Protein AF-A0A1Q5QUI1-F1 (afdb_monomer_lite)

Sequence (65 aa):
MAGRLKPLDVERQNEPGKYADGEGLYLIVNGPTSKSWSYRYWKDGKERWHGLGSFKDVSLEHVVF

Secondary structure (DSSP, 8-state):
---SS-HHHHHH--SSEEEEEETTEEEEEEETTEEEEEEEEEETTEEEEEEEEEGGGS-S-----

Radius of gyration: 12.9 Å; chains: 1; bounding box: 30×33×31 Å

Foldseek 3Di:
DFWPDDPVNLLPDADADWDGRDPQWTWGHPGNQWIWIWGWDDDPNDIDIDTPGTPVVPDPDDDDD

Structure (mmCIF, N/CA/C/O backbone):
data_AF-A0A1Q5QUI1-F1
#
_entry.id   AF-A0A1Q5QUI1-F1
#
loop_
_atom_site.group_PDB
_atom_site.id
_atom_site.type_symbol
_atom_site.label_atom_id
_atom_site.label_alt_id
_atom_site.label_comp_id
_atom_site.label_asym_id
_atom_site.label_entity_id
_atom_site.label_seq_id
_atom_site.pdbx_PDB_ins_code
_atom_site.Cartn_x
_atom_site.Cartn_y
_atom_site.Cartn_z
_atom_site.occupancy
_atom_site.B_iso_or_equiv
_atom_site.auth_seq_id
_atom_site.auth_comp_id
_atom_site.auth_asym_id
_atom_site.auth_atom_id
_atom_site.pdbx_PDB_model_num
ATOM 1 N N . MET A 1 1 ? -11.288 -7.400 -9.986 1.00 45.47 1 MET A N 1
ATOM 2 C CA . MET A 1 1 ? -10.953 -6.086 -10.578 1.00 45.47 1 MET A CA 1
ATOM 3 C C . MET A 1 1 ? -9.433 -5.983 -10.622 1.00 45.47 1 MET A C 1
ATOM 5 O O . MET A 1 1 ? -8.811 -6.451 -9.680 1.00 45.47 1 MET A O 1
ATOM 9 N N . ALA A 1 2 ? -8.831 -5.478 -11.702 1.00 55.91 2 ALA A N 1
ATOM 10 C CA . ALA A 1 2 ? -7.372 -5.343 -11.799 1.00 55.91 2 ALA A CA 1
ATOM 11 C C . ALA A 1 2 ? -6.894 -4.111 -11.005 1.00 55.91 2 ALA A C 1
ATOM 13 O O . ALA A 1 2 ? -7.512 -3.050 -11.117 1.00 55.91 2 ALA A O 1
ATOM 14 N N . GLY A 1 3 ? -5.831 -4.264 -10.206 1.00 61.84 3 GLY A N 1
ATOM 15 C CA . GLY A 1 3 ? -5.168 -3.164 -9.496 1.00 61.84 3 GLY A CA 1
ATOM 16 C C . GLY A 1 3 ? -4.706 -2.056 -10.450 1.00 61.84 3 GLY A C 1
ATOM 17 O O . GLY A 1 3 ? -4.525 -2.278 -11.650 1.00 61.84 3 GLY A O 1
ATOM 18 N N . ARG A 1 4 ? -4.587 -0.828 -9.938 1.00 70.00 4 ARG A N 1
ATOM 19 C CA . ARG A 1 4 ? -4.212 0.358 -10.728 1.00 70.00 4 ARG A CA 1
ATOM 20 C C . ARG A 1 4 ? -2.719 0.411 -11.041 1.00 70.00 4 ARG A C 1
ATOM 22 O O . ARG A 1 4 ? -2.342 1.040 -12.028 1.00 70.00 4 ARG A O 1
ATOM 29 N N . LEU A 1 5 ? -1.883 -0.207 -10.215 1.00 71.75 5 LEU A N 1
ATOM 30 C CA . LEU A 1 5 ? -0.448 -0.300 -10.415 1.00 71.75 5 LEU A CA 1
ATOM 31 C C . LEU A 1 5 ? -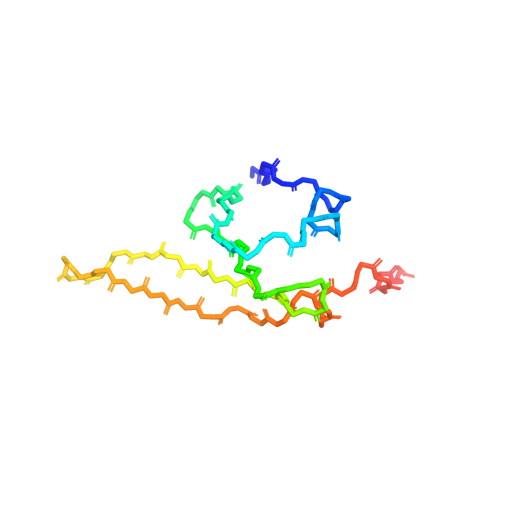0.149 -1.465 -11.353 1.00 71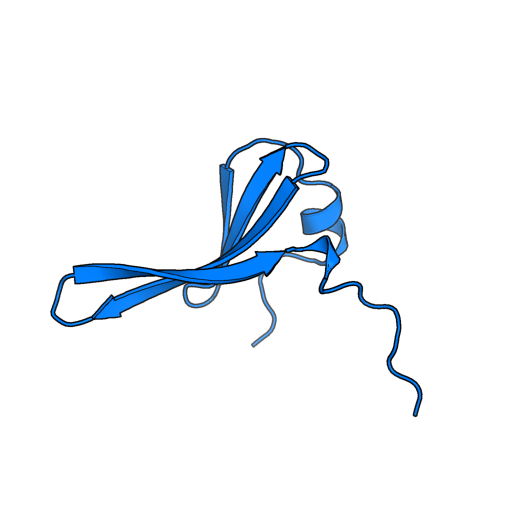.75 5 LEU A C 1
ATOM 33 O O . LEU A 1 5 ? -0.494 -2.618 -11.097 1.00 71.75 5 LEU A O 1
ATOM 37 N N . LYS A 1 6 ? 0.540 -1.165 -12.453 1.00 75.75 6 LYS A N 1
ATOM 38 C CA . LYS A 1 6 ? 1.097 -2.208 -13.311 1.00 75.75 6 LYS A CA 1
ATOM 39 C C . LYS A 1 6 ? 2.382 -2.738 -12.666 1.00 75.75 6 LYS A C 1
ATOM 41 O O . LYS A 1 6 ? 3.099 -1.954 -12.041 1.00 75.75 6 LYS A O 1
ATOM 46 N N . PRO A 1 7 ? 2.746 -4.017 -12.871 1.00 72.00 7 PRO A N 1
ATOM 47 C CA . PRO A 1 7 ? 3.974 -4.589 -12.307 1.00 72.00 7 PRO A CA 1
ATOM 48 C C . PRO A 1 7 ? 5.227 -3.748 -12.597 1.00 72.00 7 PRO A C 1
ATOM 50 O O . PRO A 1 7 ? 6.041 -3.503 -11.712 1.00 72.00 7 PRO A O 1
ATOM 53 N N . LEU A 1 8 ? 5.319 -3.203 -13.813 1.00 73.25 8 LEU A N 1
ATOM 54 C CA . LEU A 1 8 ? 6.440 -2.367 -14.241 1.00 73.25 8 LEU A CA 1
ATOM 55 C C . LEU A 1 8 ? 6.503 -1.011 -13.513 1.00 73.25 8 LEU A C 1
ATOM 57 O O . LEU A 1 8 ? 7.587 -0.483 -13.273 1.00 73.25 8 LEU A O 1
ATOM 61 N N . ASP A 1 9 ? 5.349 -0.447 -13.151 1.00 74.88 9 ASP A N 1
ATOM 62 C CA . ASP A 1 9 ? 5.277 0.817 -12.411 1.00 74.88 9 ASP A CA 1
ATOM 63 C C . ASP A 1 9 ? 5.705 0.602 -10.952 1.00 74.88 9 ASP A C 1
ATOM 65 O O . ASP A 1 9 ? 6.418 1.426 -10.382 1.00 74.88 9 ASP A O 1
ATOM 69 N N . VAL A 1 10 ? 5.360 -0.553 -10.371 1.00 77.50 10 VAL A N 1
ATOM 70 C CA . VAL A 1 10 ? 5.818 -0.974 -9.037 1.00 77.50 10 VAL A CA 1
ATOM 71 C C . VAL A 1 10 ? 7.337 -1.167 -9.001 1.00 77.50 10 VAL A C 1
ATOM 73 O O . VAL A 1 10 ? 8.010 -0.685 -8.083 1.00 77.50 10 VAL A O 1
ATOM 76 N N . GLU A 1 11 ? 7.906 -1.823 -10.015 1.00 76.50 11 GLU A N 1
ATOM 77 C CA . GLU A 1 11 ? 9.356 -2.023 -10.129 1.00 76.50 11 GLU A CA 1
ATOM 78 C C . GLU A 1 11 ? 10.123 -0.707 -10.244 1.00 76.50 11 GLU A C 1
ATOM 80 O O . GLU A 1 11 ? 11.165 -0.543 -9.609 1.00 76.50 11 GLU A O 1
ATOM 85 N N . ARG A 1 12 ? 9.593 0.254 -11.005 1.00 83.31 12 ARG A N 1
ATOM 86 C CA . ARG A 1 12 ? 10.241 1.554 -11.230 1.00 83.31 12 ARG A CA 1
ATOM 87 C C . ARG A 1 12 ? 10.063 2.525 -10.073 1.00 83.31 12 ARG A C 1
ATOM 89 O O . ARG A 1 12 ? 10.833 3.479 -9.971 1.00 83.31 12 ARG A O 1
ATOM 96 N N . GLN A 1 13 ? 9.085 2.288 -9.200 1.00 82.25 13 GLN A N 1
ATOM 97 C CA . GLN A 1 13 ? 8.795 3.212 -8.119 1.00 82.25 13 GLN A CA 1
ATOM 98 C C . GLN A 1 13 ? 9.813 3.093 -6.984 1.00 82.25 13 GLN A C 1
ATOM 100 O O . GLN A 1 13 ? 9.760 2.160 -6.186 1.00 82.25 13 GLN A O 1
ATOM 105 N N . ASN A 1 14 ? 10.746 4.036 -6.917 1.00 84.75 14 ASN A N 1
ATOM 106 C CA . ASN A 1 14 ? 11.854 4.028 -5.957 1.00 84.75 14 ASN A CA 1
ATOM 107 C C . ASN A 1 14 ? 11.744 5.142 -4.914 1.00 84.75 14 ASN A C 1
ATOM 109 O O . ASN A 1 14 ? 12.493 5.138 -3.936 1.00 84.75 14 ASN A O 1
ATOM 113 N N . GLU A 1 15 ? 10.815 6.075 -5.115 1.00 90.19 15 GLU A N 1
ATOM 114 C CA . GLU A 1 15 ? 10.579 7.179 -4.198 1.00 90.19 15 GLU A CA 1
ATOM 115 C C . GLU A 1 15 ? 9.862 6.670 -2.941 1.00 90.19 15 GLU A C 1
ATOM 117 O O . GLU A 1 15 ? 8.811 6.021 -3.057 1.00 90.19 15 GLU A O 1
ATOM 122 N N . PRO A 1 16 ? 10.397 6.939 -1.735 1.00 92.75 16 PRO A N 1
ATOM 123 C CA . PRO A 1 16 ? 9.752 6.522 -0.503 1.00 92.75 16 PRO A CA 1
ATOM 124 C C . PRO A 1 16 ? 8.329 7.076 -0.383 1.00 92.75 16 PRO A C 1
ATOM 126 O O . PRO A 1 16 ? 8.103 8.276 -0.522 1.00 92.75 16 PRO A O 1
ATOM 129 N N . GLY A 1 17 ? 7.359 6.204 -0.115 1.00 92.88 17 GLY A N 1
ATOM 130 C CA . GLY A 1 17 ? 5.953 6.593 -0.112 1.00 92.88 17 GLY A CA 1
ATOM 131 C C . GLY A 1 17 ? 4.979 5.425 -0.020 1.00 92.88 17 GLY A C 1
ATOM 132 O O . GLY A 1 17 ? 5.365 4.255 0.001 1.00 92.88 17 GLY A O 1
ATOM 133 N N . LYS A 1 18 ? 3.686 5.762 0.047 1.00 92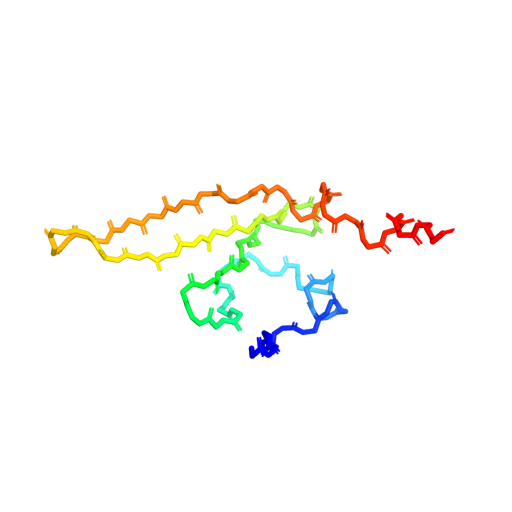.00 18 LYS A N 1
ATOM 134 C CA . LYS A 1 18 ? 2.576 4.801 0.027 1.0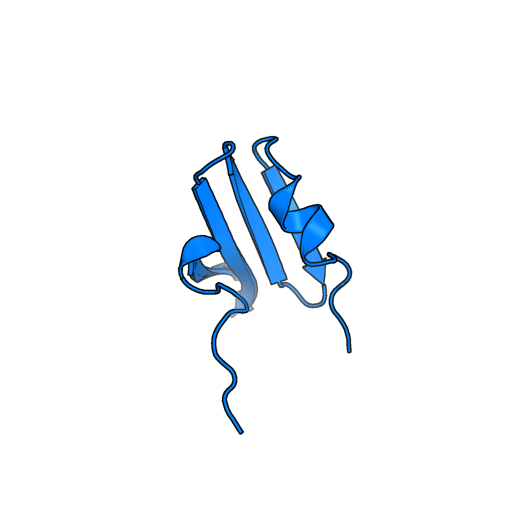0 92.00 18 LYS A CA 1
ATOM 135 C C . LYS A 1 18 ? 1.779 4.990 -1.258 1.00 92.00 18 LYS A C 1
ATOM 137 O O . LYS A 1 18 ? 1.128 6.018 -1.427 1.00 92.00 18 LYS A O 1
ATOM 142 N N . TYR A 1 19 ? 1.789 3.989 -2.124 1.00 91.25 19 TYR A N 1
ATOM 143 C CA . TYR A 1 19 ? 1.132 4.036 -3.427 1.00 91.25 19 TYR A CA 1
ATOM 144 C C . TYR A 1 19 ? -0.102 3.147 -3.402 1.00 91.25 19 TYR A C 1
ATOM 146 O O . TYR A 1 19 ? 0.004 1.952 -3.147 1.00 91.25 19 TYR A O 1
ATOM 154 N N . ALA A 1 20 ? -1.277 3.732 -3.618 1.00 90.00 20 ALA A N 1
ATOM 155 C CA . ALA A 1 20 ? -2.528 2.987 -3.614 1.00 90.00 20 ALA A CA 1
ATOM 156 C C . ALA A 1 20 ? -2.677 2.178 -4.910 1.00 90.00 20 ALA A C 1
ATOM 158 O O . ALA A 1 20 ? -2.674 2.753 -5.997 1.00 90.00 20 ALA A O 1
ATOM 159 N N . ASP A 1 21 ? -2.876 0.870 -4.775 1.00 85.31 21 ASP A N 1
ATOM 160 C CA . ASP A 1 21 ? -3.190 -0.026 -5.891 1.00 85.31 21 ASP A CA 1
ATOM 161 C C . ASP A 1 21 ? -4.706 -0.199 -6.093 1.00 85.31 21 ASP A C 1
ATOM 163 O O . ASP A 1 21 ? -5.182 -0.453 -7.196 1.00 85.31 21 ASP A O 1
ATOM 167 N N . GLY A 1 22 ? -5.495 0.054 -5.047 1.00 86.81 22 GLY A N 1
ATOM 168 C CA . GLY A 1 22 ? -6.957 -0.023 -5.081 1.00 86.81 22 GLY A CA 1
ATOM 169 C C . GLY A 1 22 ? -7.509 -0.868 -3.939 1.00 86.81 22 GLY A C 1
ATOM 170 O O . GLY A 1 22 ? -6.777 -1.626 -3.320 1.00 86.81 22 GLY A O 1
ATOM 171 N N . GLU A 1 23 ? -8.791 -0.691 -3.612 1.00 87.56 23 GLU A N 1
ATOM 172 C CA . GLU A 1 23 ? -9.518 -1.504 -2.612 1.00 87.56 23 GLU A CA 1
ATOM 173 C C . GLU A 1 23 ? -8.880 -1.572 -1.206 1.00 87.56 23 GLU A C 1
ATOM 175 O O . GLU A 1 23 ? -9.218 -2.439 -0.408 1.00 87.56 23 GLU A O 1
ATOM 180 N N . GLY A 1 24 ? -7.991 -0.630 -0.870 1.00 89.12 24 GLY A N 1
ATOM 181 C CA . GLY A 1 24 ? -7.242 -0.621 0.391 1.00 89.12 24 GLY A CA 1
ATOM 182 C C . GLY A 1 24 ? -5.858 -1.267 0.302 1.00 89.12 24 GLY A C 1
ATOM 183 O O . GLY A 1 24 ? -5.132 -1.253 1.289 1.00 89.12 24 GLY A O 1
ATOM 184 N N . LEU A 1 25 ? -5.452 -1.784 -0.859 1.00 90.75 25 LEU A N 1
ATOM 185 C CA . LEU A 1 25 ? -4.102 -2.273 -1.113 1.00 90.75 25 LEU A CA 1
ATOM 186 C C . LEU A 1 25 ? -3.142 -1.111 -1.397 1.00 90.75 25 LEU A C 1
ATOM 188 O O . LEU A 1 25 ? 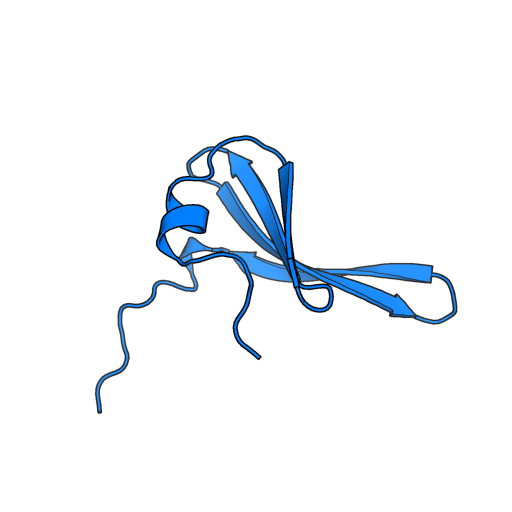-3.425 -0.225 -2.210 1.00 90.75 25 LEU A O 1
ATOM 192 N N . TYR A 1 26 ? -1.997 -1.130 -0.721 1.00 92.69 26 TYR A N 1
ATOM 193 C CA . TYR A 1 26 ? -0.931 -0.149 -0.855 1.00 92.69 26 TYR A CA 1
ATOM 194 C C . TYR A 1 26 ? 0.420 -0.830 -1.036 1.00 92.69 26 TYR A C 1
ATOM 196 O O . TYR A 1 26 ? 0.766 -1.749 -0.292 1.00 92.69 26 TYR A O 1
ATOM 204 N N . LEU A 1 27 ? 1.217 -0.299 -1.955 1.00 90.94 27 LEU A N 1
ATOM 205 C CA . LEU A 1 27 ? 2.648 -0.540 -2.022 1.00 90.94 27 LEU A CA 1
ATOM 206 C C . LEU A 1 27 ? 3.360 0.480 -1.130 1.00 90.94 27 LEU A C 1
ATOM 208 O O . LEU A 1 27 ? 3.254 1.690 -1.337 1.00 90.94 27 LEU A O 1
ATOM 212 N N . ILE A 1 28 ? 4.096 -0.009 -0.145 1.00 93.38 28 ILE A N 1
ATOM 213 C CA . ILE A 1 28 ? 4.961 0.785 0.720 1.00 93.38 28 ILE A CA 1
ATOM 214 C C . ILE A 1 28 ? 6.373 0.704 0.156 1.00 93.38 28 ILE A C 1
ATOM 216 O O . ILE A 1 28 ? 6.985 -0.362 0.156 1.00 93.38 28 ILE A O 1
ATOM 220 N N . VAL A 1 29 ? 6.893 1.824 -0.332 1.00 92.38 29 VAL A N 1
ATOM 221 C CA . VAL A 1 29 ? 8.269 1.938 -0.824 1.00 92.38 29 VAL A CA 1
ATOM 222 C C . VAL A 1 29 ? 9.081 2.643 0.249 1.00 92.38 29 VAL A C 1
ATOM 224 O O . VAL A 1 29 ? 8.737 3.745 0.665 1.00 92.38 29 VAL A O 1
ATOM 227 N N . ASN A 1 30 ? 10.154 2.003 0.705 1.00 89.25 30 ASN A N 1
ATOM 228 C CA . ASN A 1 30 ? 11.143 2.606 1.602 1.00 89.25 30 ASN A CA 1
ATOM 229 C C . ASN A 1 30 ? 12.419 3.008 0.844 1.00 89.25 30 ASN A C 1
ATOM 231 O O . ASN A 1 30 ? 13.235 3.763 1.361 1.00 89.25 30 ASN A O 1
ATOM 235 N N . GLY A 1 31 ? 12.600 2.498 -0.376 1.00 86.75 31 GLY A N 1
ATOM 236 C CA . GLY A 1 31 ? 13.703 2.831 -1.268 1.00 86.75 31 GLY A CA 1
ATOM 237 C C . GLY A 1 31 ? 13.770 1.873 -2.460 1.00 86.75 31 GLY A C 1
ATOM 238 O O . GLY A 1 31 ? 12.911 0.995 -2.592 1.00 86.75 31 GLY A O 1
ATOM 239 N N . PRO A 1 32 ? 14.814 1.970 -3.302 1.00 81.12 32 PRO A N 1
ATOM 240 C CA . PRO A 1 32 ? 14.896 1.216 -4.555 1.00 81.12 32 PRO A CA 1
ATOM 241 C C . PRO A 1 32 ? 14.802 -0.306 -4.383 1.00 81.12 32 PRO A C 1
ATOM 243 O O . PRO A 1 32 ? 14.265 -1.013 -5.230 1.00 81.12 32 PRO A O 1
ATOM 246 N N . THR A 1 33 ? 15.312 -0.820 -3.263 1.00 81.94 33 THR A N 1
ATOM 247 C CA . THR A 1 33 ? 15.416 -2.259 -2.984 1.00 81.94 33 THR A CA 1
ATOM 248 C C . THR A 1 33 ? 14.489 -2.743 -1.872 1.00 81.94 33 THR A C 1
ATOM 250 O O . THR A 1 33 ? 14.482 -3.944 -1.586 1.00 81.94 33 THR A O 1
ATOM 253 N N . SER A 1 34 ? 13.725 -1.840 -1.249 1.00 86.81 34 SER A N 1
ATOM 254 C CA . SER A 1 34 ? 12.880 -2.122 -0.087 1.00 86.81 34 SER A CA 1
ATOM 255 C C . SER A 1 34 ? 11.457 -1.657 -0.362 1.00 86.81 34 SER A C 1
ATOM 257 O O . SER A 1 34 ? 11.143 -0.467 -0.276 1.00 86.81 34 SER A O 1
ATOM 259 N N . LYS A 1 35 ? 10.607 -2.617 -0.729 1.00 89.25 35 LYS A N 1
ATOM 260 C CA . LYS A 1 35 ? 9.197 -2.411 -1.063 1.00 89.25 35 LYS A CA 1
ATOM 261 C C . LYS A 1 35 ? 8.374 -3.538 -0.450 1.00 89.25 35 LYS A C 1
ATOM 263 O O . LYS A 1 35 ? 8.811 -4.689 -0.467 1.00 89.25 35 LYS A O 1
ATOM 268 N N . SER A 1 36 ? 7.199 -3.229 0.077 1.00 90.19 36 SER A N 1
ATOM 269 C CA . SER A 1 36 ? 6.302 -4.214 0.679 1.00 90.19 36 SER A CA 1
ATOM 270 C C . SER A 1 36 ? 4.844 -3.881 0.412 1.00 90.19 36 SER A C 1
ATOM 272 O O . SER A 1 36 ? 4.471 -2.723 0.237 1.00 90.19 36 SER A O 1
ATOM 274 N N . TRP A 1 37 ? 4.002 -4.905 0.389 1.00 90.94 37 TRP A N 1
ATOM 275 C CA . TRP A 1 37 ? 2.562 -4.735 0.262 1.00 90.94 37 TRP A CA 1
ATOM 276 C C . TRP A 1 37 ? 1.921 -4.573 1.636 1.00 90.94 37 TRP A C 1
ATOM 278 O O . TRP A 1 37 ? 2.320 -5.207 2.617 1.00 90.94 37 TRP A O 1
ATOM 288 N N . SER A 1 38 ? 0.917 -3.709 1.733 1.00 92.81 38 SER A N 1
ATOM 289 C CA . SER A 1 38 ? 0.112 -3.545 2.939 1.00 92.81 38 SER A CA 1
ATOM 290 C C . SER A 1 38 ? -1.346 -3.268 2.611 1.00 92.81 38 SER A C 1
ATOM 292 O O . SER A 1 38 ? -1.661 -2.478 1.727 1.00 92.81 38 SER A O 1
ATOM 294 N N . TYR A 1 39 ? -2.237 -3.891 3.371 1.00 93.06 39 TYR A N 1
ATOM 295 C CA . TYR A 1 39 ? -3.671 -3.674 3.292 1.00 93.06 39 TYR A CA 1
ATOM 296 C C . TYR A 1 39 ? -4.133 -2.729 4.400 1.00 93.06 39 TYR A C 1
ATOM 298 O O . TYR A 1 39 ? -3.937 -3.002 5.588 1.00 93.06 39 TYR A O 1
ATOM 306 N N . ARG A 1 40 ? -4.750 -1.614 4.013 1.00 94.38 40 ARG A N 1
ATOM 307 C CA . ARG A 1 40 ? -5.379 -0.648 4.910 1.00 94.38 40 ARG A CA 1
ATOM 308 C C . ARG A 1 40 ? -6.866 -0.952 5.002 1.00 94.38 40 ARG A C 1
ATOM 310 O O . ARG A 1 40 ? -7.567 -0.952 3.994 1.00 94.38 40 ARG A O 1
ATOM 317 N N . TYR A 1 41 ? -7.353 -1.126 6.222 1.00 92.75 41 TYR A N 1
ATOM 318 C CA . TYR A 1 41 ? -8.765 -1.367 6.494 1.00 92.75 41 TYR A CA 1
ATOM 319 C C . TYR A 1 41 ? -9.204 -0.690 7.783 1.00 92.75 41 TYR A C 1
ATOM 321 O O . TYR A 1 41 ? -8.391 -0.256 8.602 1.00 92.75 41 TYR A O 1
ATOM 329 N N . TRP A 1 42 ? -10.517 -0.604 7.952 1.00 94.62 42 TRP A N 1
ATOM 330 C CA . TRP A 1 42 ? -11.145 -0.087 9.154 1.00 94.62 42 TRP A CA 1
ATOM 331 C C . TRP A 1 42 ? -11.783 -1.244 9.903 1.00 94.62 42 TRP A C 1
ATOM 333 O O . TRP A 1 42 ? -12.526 -2.034 9.324 1.00 94.62 42 TRP A O 1
ATOM 343 N N . LYS A 1 43 ? -11.492 -1.346 11.196 1.00 93.25 43 LYS A N 1
ATOM 344 C CA . LYS A 1 43 ? -12.144 -2.296 12.095 1.00 93.25 43 LYS A CA 1
ATOM 345 C C . LYS A 1 43 ? -12.473 -1.579 13.392 1.00 93.25 43 LYS A C 1
ATOM 347 O O . LYS A 1 43 ? -11.601 -0.937 13.973 1.00 93.25 43 LYS A O 1
ATOM 352 N N . ASP A 1 44 ? -13.731 -1.659 13.812 1.00 94.31 44 ASP A N 1
ATOM 353 C CA . ASP A 1 44 ? -14.235 -1.010 15.029 1.00 94.31 44 ASP A CA 1
ATOM 354 C C . ASP A 1 44 ? -13.950 0.506 15.057 1.00 94.31 44 ASP A C 1
ATOM 356 O O . ASP A 1 44 ? -13.500 1.060 16.059 1.00 94.31 44 ASP A O 1
ATOM 360 N N . GLY A 1 45 ? -14.123 1.173 13.907 1.00 94.75 45 GLY A N 1
ATOM 361 C CA . GLY A 1 45 ? -13.846 2.607 13.744 1.00 94.75 45 GLY A CA 1
ATOM 362 C C . GLY A 1 45 ? -12.361 2.987 13.801 1.00 94.75 45 GLY A C 1
ATOM 363 O O . GLY A 1 45 ? -12.037 4.171 13.785 1.00 94.75 45 GLY A O 1
ATOM 364 N N . LYS A 1 46 ? -11.451 2.008 13.863 1.00 94.81 46 LYS A N 1
ATOM 365 C CA . LYS A 1 46 ? -10.004 2.230 13.919 1.00 94.81 46 LYS A CA 1
ATOM 366 C C . LYS A 1 46 ? -9.344 1.797 12.621 1.00 94.81 46 LYS A C 1
ATOM 368 O O . LYS A 1 46 ? -9.570 0.687 12.135 1.00 94.81 46 LYS A O 1
ATOM 373 N N . GLU A 1 47 ? -8.481 2.660 12.102 1.00 94.44 47 GLU A N 1
ATOM 374 C CA . GLU A 1 47 ? -7.603 2.318 10.991 1.00 94.44 47 GLU A CA 1
ATOM 375 C C . GLU A 1 47 ? -6.590 1.251 11.418 1.00 94.44 47 GLU A C 1
ATOM 377 O O . GLU A 1 47 ? -5.982 1.324 12.490 1.00 94.44 47 GLU A O 1
ATOM 382 N N . ARG A 1 48 ? -6.400 0.258 10.554 1.00 94.19 48 ARG A N 1
ATOM 383 C CA . ARG A 1 48 ? -5.423 -0.812 10.711 1.00 94.19 48 ARG A CA 1
ATOM 384 C C . ARG A 1 48 ? -4.669 -1.018 9.407 1.00 94.19 48 ARG A C 1
ATOM 386 O O . ARG A 1 48 ? -5.208 -0.825 8.318 1.00 94.19 48 ARG A O 1
ATOM 393 N N 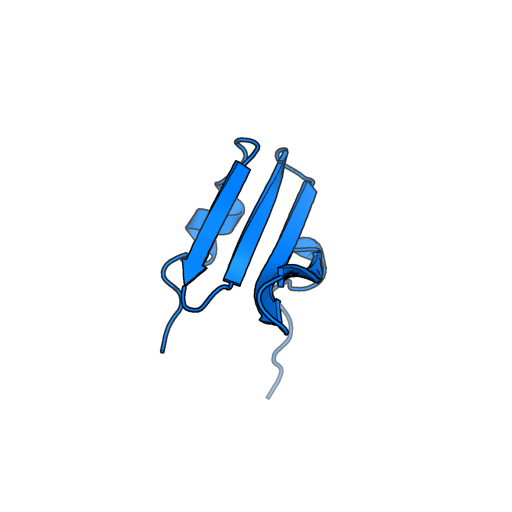. TRP A 1 49 ? -3.427 -1.459 9.557 1.00 94.38 49 TRP A N 1
ATOM 394 C CA . TRP A 1 49 ? -2.551 -1.848 8.463 1.00 94.38 49 TRP A CA 1
ATOM 395 C C . TRP A 1 49 ? -2.141 -3.300 8.666 1.00 94.38 49 TRP A C 1
ATOM 397 O O . TRP A 1 49 ? -1.756 -3.690 9.769 1.00 94.38 49 TRP A O 1
ATOM 407 N N . HIS A 1 50 ? -2.239 -4.098 7.612 1.00 92.50 50 HIS A N 1
ATOM 408 C CA . HIS A 1 50 ? -1.780 -5.478 7.599 1.00 92.50 50 HIS A CA 1
ATOM 409 C C . HIS A 1 50 ? -0.704 -5.639 6.532 1.00 92.50 50 HIS A C 1
ATOM 411 O O . HIS A 1 50 ? -0.974 -5.415 5.355 1.00 92.50 50 HIS A O 1
ATOM 417 N N . GLY A 1 51 ? 0.515 -5.980 6.947 1.00 91.81 51 GLY A N 1
ATOM 418 C CA . GLY A 1 51 ? 1.608 -6.263 6.022 1.00 91.81 51 GLY A CA 1
ATOM 419 C C . GLY A 1 51 ? 1.351 -7.580 5.299 1.00 91.81 51 GLY A C 1
ATOM 420 O O . GLY A 1 51 ? 1.086 -8.586 5.948 1.00 91.81 51 GLY A O 1
ATOM 421 N N . LEU A 1 52 ? 1.426 -7.559 3.971 1.00 88.81 52 LEU A N 1
ATOM 422 C CA . LEU A 1 52 ? 1.186 -8.726 3.117 1.00 88.81 52 LEU A CA 1
ATOM 423 C C . LEU A 1 52 ? 2.483 -9.406 2.658 1.00 88.81 52 LEU A C 1
ATOM 425 O O . LEU A 1 52 ? 2.430 -10.503 2.117 1.00 88.81 52 LEU A O 1
ATOM 429 N N . GLY A 1 53 ? 3.638 -8.774 2.882 1.00 84.88 53 GLY A N 1
ATOM 430 C CA . GLY A 1 53 ? 4.949 -9.332 2.547 1.00 84.88 53 GLY A CA 1
ATOM 431 C C . GLY A 1 53 ? 5.792 -8.418 1.663 1.00 84.88 53 GLY A C 1
ATOM 432 O O . GLY A 1 53 ? 5.362 -7.334 1.253 1.00 84.88 53 GLY A O 1
ATOM 433 N N . SER A 1 54 ? 7.031 -8.845 1.416 1.00 81.75 54 SER A N 1
ATOM 434 C CA . SER A 1 54 ? 7.972 -8.138 0.548 1.00 81.75 54 SER A CA 1
ATOM 435 C C . SER A 1 54 ? 7.502 -8.188 -0.901 1.00 81.75 54 SER A C 1
ATOM 437 O O . SER A 1 54 ? 7.030 -9.218 -1.372 1.00 81.75 54 SER A O 1
ATOM 439 N N . PHE A 1 55 ? 7.713 -7.102 -1.643 1.00 75.50 55 PHE A N 1
ATOM 440 C CA . PHE A 1 55 ? 7.542 -7.115 -3.096 1.00 75.50 55 PHE A CA 1
ATOM 441 C C . PHE A 1 55 ? 8.437 -8.174 -3.764 1.00 75.50 55 PHE A C 1
ATOM 443 O O . PHE A 1 55 ? 8.037 -8.771 -4.753 1.00 75.50 55 PHE A O 1
ATOM 450 N N . LYS A 1 56 ? 9.627 -8.440 -3.202 1.00 69.38 56 LYS A N 1
ATOM 451 C CA . LYS A 1 56 ? 10.589 -9.406 -3.759 1.00 69.38 56 LYS A CA 1
ATOM 452 C C . LYS A 1 56 ? 10.182 -10.868 -3.581 1.00 69.38 56 LYS A C 1
ATOM 454 O O . LYS A 1 56 ? 10.593 -11.684 -4.391 1.00 69.38 56 LYS A O 1
ATOM 459 N N . ASP A 1 57 ? 9.397 -11.182 -2.550 1.00 59.97 57 ASP A N 1
ATOM 460 C CA . ASP A 1 57 ? 8.893 -12.548 -2.331 1.00 59.97 57 ASP A CA 1
ATOM 461 C C . ASP A 1 57 ? 7.739 -12.880 -3.293 1.00 59.97 57 ASP A C 1
ATOM 463 O O . ASP A 1 57 ? 7.388 -14.041 -3.481 1.00 59.97 57 ASP A O 1
ATOM 467 N N . VAL A 1 58 ? 7.164 -11.855 -3.929 1.00 52.88 58 VAL A N 1
ATOM 468 C CA . VAL A 1 58 ? 6.151 -11.970 -4.980 1.00 52.88 58 VAL A CA 1
ATOM 469 C C . VAL A 1 58 ? 6.816 -11.669 -6.328 1.00 52.88 58 VAL A C 1
ATOM 471 O O . VAL A 1 58 ? 6.435 -10.736 -7.033 1.00 52.88 58 VAL A O 1
ATOM 474 N N . SER A 1 59 ? 7.856 -12.426 -6.687 1.00 47.81 59 SER A N 1
ATOM 475 C CA . SER A 1 59 ? 8.365 -12.416 -8.058 1.00 47.81 59 SER A CA 1
ATOM 476 C C . SER A 1 59 ? 7.436 -13.250 -8.950 1.00 47.81 59 SER A C 1
ATOM 478 O O . SER A 1 59 ? 7.113 -14.406 -8.675 1.00 47.81 59 SER A O 1
ATOM 480 N N . LEU A 1 60 ? 6.954 -12.625 -10.026 1.00 47.31 60 LEU A N 1
ATOM 481 C CA . LEU A 1 60 ? 6.129 -13.211 -11.090 1.00 47.31 60 LEU A CA 1
ATOM 482 C C . LEU A 1 60 ? 6.925 -14.233 -11.929 1.00 47.31 60 LEU A C 1
ATOM 484 O O . LEU A 1 60 ? 7.021 -14.080 -13.144 1.00 47.31 60 LEU A O 1
ATOM 488 N N . GLU A 1 61 ? 7.547 -15.245 -11.320 1.00 48.78 61 GLU A N 1
ATOM 489 C CA . GLU A 1 61 ? 8.480 -16.113 -12.058 1.00 48.78 61 GLU A CA 1
ATOM 490 C C . GLU A 1 61 ? 8.244 -17.622 -11.965 1.00 48.78 61 GLU A C 1
ATOM 492 O O . GLU A 1 61 ? 8.979 -18.360 -12.609 1.00 48.78 61 GLU A O 1
ATOM 497 N N . HIS A 1 62 ? 7.207 -18.121 -11.282 1.00 39.41 62 HIS A N 1
ATOM 498 C CA . HIS A 1 62 ? 6.875 -19.553 -11.364 1.00 39.41 62 HIS A CA 1
ATOM 499 C C . HIS A 1 62 ? 5.367 -19.833 -11.304 1.00 39.41 62 HIS A C 1
ATOM 501 O O . HIS A 1 62 ? 4.806 -20.178 -10.268 1.00 39.41 62 HIS A O 1
ATOM 507 N N . VAL A 1 63 ? 4.715 -19.739 -12.465 1.00 36.84 63 VAL A N 1
ATOM 508 C CA . VAL A 1 63 ? 3.544 -20.565 -12.785 1.00 36.84 63 VAL A CA 1
ATOM 509 C C . VAL A 1 63 ? 4.009 -21.545 -13.855 1.00 36.84 63 VAL A C 1
ATOM 511 O O . VAL A 1 63 ? 4.181 -21.167 -15.011 1.00 36.84 63 VAL A O 1
ATOM 514 N N . VAL A 1 64 ? 4.270 -22.787 -13.452 1.00 43.09 64 VAL A N 1
ATOM 515 C CA . VAL A 1 64 ? 4.412 -23.914 -14.379 1.00 43.09 64 VAL A CA 1
ATOM 516 C C . VAL A 1 64 ? 3.050 -24.599 -14.402 1.00 43.09 64 VAL A C 1
ATOM 518 O O . VAL A 1 64 ? 2.536 -24.951 -13.338 1.00 43.09 64 VAL A O 1
ATOM 521 N N . PHE A 1 65 ? 2.446 -24.693 -15.585 1.00 50.56 65 PHE A N 1
ATOM 522 C CA . PHE A 1 65 ? 1.268 -25.526 -15.837 1.00 50.56 65 PHE A CA 1
ATOM 523 C C . PHE A 1 65 ? 1.684 -26.991 -15.968 1.00 50.56 65 PHE A C 1
ATOM 525 O O . PHE A 1 65 ? 2.791 -27.226 -16.507 1.00 50.56 65 PHE A O 1
#

pLDDT: mean 79.98, std 16.44, range [36.84, 94.81]